Protein AF-A0AB36T7F4-F1 (afdb_monomer)

Structure (mmCIF, N/CA/C/O backbone):
data_AF-A0AB36T7F4-F1
#
_entry.id   AF-A0AB36T7F4-F1
#
loop_
_atom_site.group_PDB
_atom_site.id
_atom_site.type_symbol
_atom_site.label_atom_id
_atom_site.label_alt_id
_atom_site.label_comp_id
_atom_site.label_asym_id
_atom_site.label_entity_id
_atom_site.label_seq_id
_atom_site.pdbx_PDB_ins_code
_atom_site.Cartn_x
_atom_site.Cartn_y
_atom_site.Cartn_z
_atom_site.occupancy
_atom_site.B_iso_or_equiv
_atom_site.auth_seq_id
_atom_site.auth_comp_id
_atom_site.auth_asym_id
_atom_site.auth_atom_id
_atom_site.pdbx_PDB_model_num
ATOM 1 N N . MET A 1 1 ? 2.336 4.047 18.518 1.00 85.88 1 MET A N 1
ATOM 2 C CA . MET A 1 1 ? 1.803 2.678 18.623 1.00 85.88 1 MET A CA 1
ATOM 3 C C . MET A 1 1 ? 2.181 1.8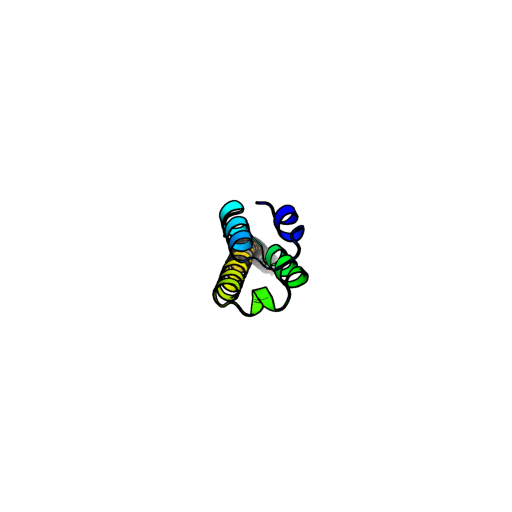87 17.382 1.00 85.88 1 MET A C 1
ATOM 5 O O . MET A 1 1 ? 2.022 2.409 16.280 1.00 85.88 1 MET A O 1
ATOM 9 N N . THR A 1 2 ? 2.713 0.680 17.551 1.00 91.31 2 THR A N 1
ATOM 10 C CA . THR A 1 2 ? 3.018 -0.256 16.455 1.00 91.31 2 THR A CA 1
ATOM 11 C C . THR A 1 2 ? 1.789 -1.096 16.086 1.00 91.31 2 THR A C 1
ATOM 13 O O . THR A 1 2 ? 0.787 -1.098 16.801 1.00 91.31 2 THR A O 1
ATOM 16 N N . LEU A 1 3 ? 1.847 -1.817 14.959 1.00 91.38 3 LEU A N 1
ATOM 17 C CA . LEU A 1 3 ? 0.769 -2.738 14.578 1.00 91.38 3 LEU A CA 1
ATOM 18 C C . LEU A 1 3 ? 0.648 -3.902 15.575 1.00 91.38 3 LEU A C 1
ATOM 20 O O . LEU A 1 3 ? -0.454 -4.307 15.912 1.00 91.38 3 LEU A O 1
ATOM 24 N N . GLU A 1 4 ? 1.770 -4.418 16.072 1.00 92.19 4 GLU A N 1
ATOM 25 C CA . GLU A 1 4 ? 1.795 -5.521 17.042 1.00 92.19 4 GLU A CA 1
ATOM 26 C C . GLU A 1 4 ? 1.168 -5.109 18.377 1.00 92.19 4 GLU A C 1
ATOM 28 O O . GLU A 1 4 ? 0.337 -5.832 18.924 1.00 92.19 4 GLU A O 1
ATOM 33 N N . GLU A 1 5 ? 1.498 -3.905 18.857 1.00 91.19 5 GLU A N 1
ATOM 34 C CA . GLU A 1 5 ? 0.871 -3.319 20.043 1.00 91.19 5 GLU A CA 1
ATOM 35 C C . GLU A 1 5 ? -0.637 -3.171 19.849 1.00 91.19 5 GLU A C 1
ATOM 37 O O . GLU A 1 5 ? -1.396 -3.523 20.747 1.00 91.19 5 GLU A O 1
ATOM 42 N N . LEU A 1 6 ? -1.080 -2.699 18.678 1.00 90.00 6 LEU A N 1
ATOM 43 C CA . LEU A 1 6 ? -2.501 -2.587 18.361 1.00 90.00 6 LEU A CA 1
ATOM 44 C C . LEU A 1 6 ? -3.181 -3.963 18.425 1.00 90.00 6 LEU A C 1
ATOM 46 O O . LEU A 1 6 ? -4.129 -4.131 19.182 1.00 90.00 6 LEU A O 1
ATOM 50 N N . LEU A 1 7 ? -2.661 -4.958 17.703 1.00 91.44 7 LEU A N 1
ATOM 51 C CA . LEU A 1 7 ? -3.271 -6.289 17.582 1.00 91.44 7 LEU A CA 1
ATOM 52 C C . LEU A 1 7 ? -3.254 -7.115 18.881 1.00 91.44 7 LEU A C 1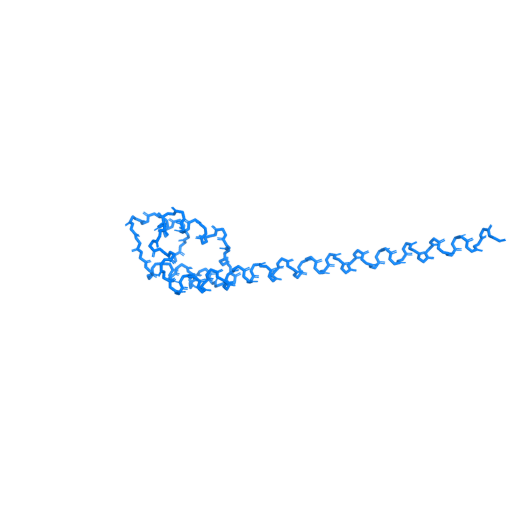
ATOM 54 O O . LEU A 1 7 ? -4.030 -8.065 19.006 1.00 91.44 7 LEU A O 1
ATOM 58 N N . SER A 1 8 ? -2.403 -6.759 19.848 1.00 90.94 8 SER A N 1
ATOM 59 C CA . SER A 1 8 ? -2.379 -7.380 21.180 1.00 90.94 8 SER A CA 1
ATOM 60 C C . SER A 1 8 ? -3.587 -7.033 22.056 1.00 90.94 8 SER A C 1
ATOM 62 O O . SER A 1 8 ? -3.830 -7.712 23.052 1.00 90.94 8 SER A O 1
ATOM 64 N N . TYR A 1 9 ? -4.358 -6.000 21.701 1.00 86.81 9 TYR A N 1
ATOM 65 C CA . TYR A 1 9 ? -5.551 -5.631 22.453 1.00 86.81 9 TYR A CA 1
ATOM 66 C C . TYR A 1 9 ? -6.741 -6.511 22.083 1.00 86.81 9 TYR A C 1
ATOM 68 O O . TYR A 1 9 ? -7.104 -6.638 20.909 1.00 86.81 9 TYR A O 1
ATOM 76 N N . ASP A 1 10 ? -7.391 -7.051 23.112 1.00 81.00 10 ASP A N 1
ATOM 77 C CA . ASP A 1 10 ? -8.670 -7.730 22.973 1.00 81.00 10 ASP A CA 1
ATOM 78 C C . ASP A 1 10 ? -9.806 -6.708 23.020 1.00 81.00 10 ASP A C 1
ATOM 80 O O . ASP A 1 10 ? -10.010 -6.007 24.013 1.00 81.00 10 ASP A O 1
ATOM 84 N N . GLY A 1 11 ? -10.530 -6.619 21.906 1.00 79.88 11 GLY A N 1
ATOM 85 C CA . GLY A 1 11 ? -11.628 -5.679 21.712 1.00 79.88 11 GLY A CA 1
ATOM 86 C C . GLY A 1 11 ? -11.284 -4.519 20.781 1.00 79.88 11 GLY A C 1
ATOM 87 O O . GLY A 1 11 ? -10.140 -4.080 20.662 1.00 79.88 11 GLY A O 1
ATOM 88 N N . TYR A 1 12 ? -12.319 -4.038 20.103 1.00 81.94 12 TYR A N 1
ATOM 89 C CA . TYR A 1 12 ? -12.240 -2.934 19.162 1.00 81.94 12 TYR A CA 1
ATOM 90 C C . TYR A 1 12 ? -12.123 -1.575 19.881 1.00 81.94 12 TYR A C 1
ATOM 92 O O . TYR A 1 12 ? -12.931 -1.258 20.753 1.00 81.94 12 TYR A O 1
ATOM 100 N N . ASP A 1 13 ? -11.148 -0.749 19.482 1.00 87.06 13 ASP A N 1
ATOM 101 C CA . ASP A 1 13 ? -11.004 0.642 19.933 1.00 87.06 13 ASP A CA 1
ATOM 102 C C . ASP A 1 13 ? -10.545 1.543 18.776 1.00 87.06 13 ASP A C 1
ATOM 104 O O . ASP A 1 13 ? -9.394 1.487 18.324 1.00 87.06 13 ASP A O 1
ATOM 108 N N . TYR A 1 14 ? -11.452 2.412 18.320 1.00 83.44 14 TYR A N 1
ATOM 109 C CA . TYR A 1 14 ? -11.196 3.356 17.233 1.00 83.44 14 TYR A CA 1
ATOM 110 C C . TYR A 1 14 ? -9.983 4.254 17.497 1.00 83.44 14 TYR A C 1
ATOM 112 O O . TYR A 1 14 ? -9.172 4.485 16.598 1.00 83.44 14 TYR A O 1
ATOM 120 N N . ASN A 1 15 ? -9.818 4.739 18.732 1.00 87.94 15 ASN A N 1
ATOM 121 C CA . ASN A 1 15 ? -8.750 5.679 19.064 1.00 87.94 15 ASN A CA 1
ATOM 122 C C . ASN A 1 15 ? -7.376 5.027 18.910 1.00 87.94 15 ASN A C 1
ATOM 124 O O . ASN A 1 15 ? -6.406 5.693 18.553 1.00 87.94 15 ASN A O 1
ATOM 128 N N . LYS A 1 16 ? -7.278 3.713 19.129 1.00 88.81 16 LYS A N 1
ATOM 129 C CA . LYS A 1 16 ? -6.026 2.977 18.937 1.00 88.81 16 LYS A CA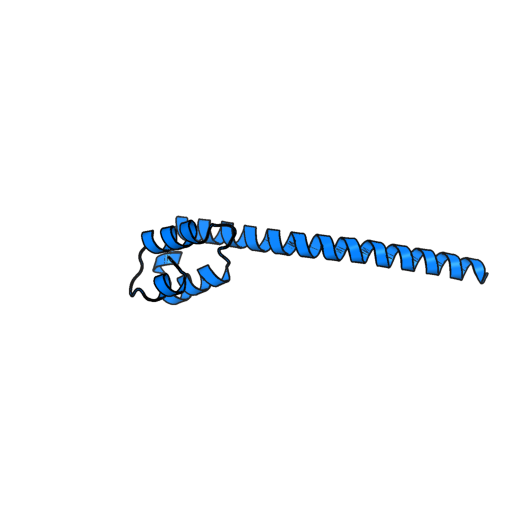 1
ATOM 130 C C . LYS A 1 16 ? -5.681 2.807 17.468 1.00 88.81 16 LYS A C 1
ATOM 132 O O . LYS A 1 16 ? -4.524 3.004 17.105 1.00 88.81 16 LYS A O 1
ATOM 137 N N . ILE A 1 17 ? -6.669 2.527 16.618 1.00 88.25 17 ILE A N 1
ATOM 138 C CA . ILE A 1 17 ? -6.468 2.476 15.163 1.00 88.25 17 ILE A CA 1
ATOM 139 C C . ILE A 1 17 ? -6.066 3.855 14.644 1.00 88.25 17 ILE A C 1
ATOM 141 O O . ILE A 1 17 ? -5.088 3.973 13.907 1.00 88.25 17 ILE A O 1
ATOM 145 N N . HIS A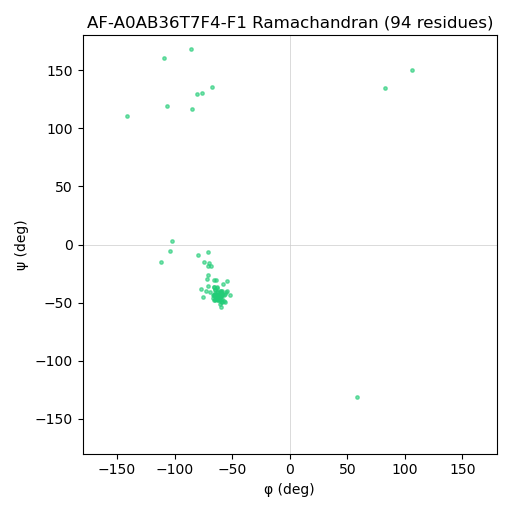 1 18 ? -6.759 4.907 15.084 1.00 88.19 18 HIS A N 1
ATOM 146 C CA . HIS A 1 18 ? -6.397 6.282 14.758 1.00 88.19 18 HIS A CA 1
ATOM 147 C C . HIS A 1 18 ? -4.950 6.589 15.174 1.00 88.19 18 HIS A C 1
ATOM 149 O O . HIS A 1 18 ? -4.148 7.036 14.356 1.00 88.19 18 HIS A O 1
ATOM 155 N N . ASN A 1 19 ? -4.571 6.259 16.412 1.00 89.31 19 ASN A N 1
ATOM 156 C CA . ASN A 1 19 ? -3.214 6.462 16.917 1.00 89.31 19 ASN A CA 1
ATOM 157 C C . ASN A 1 19 ? -2.165 5.648 16.154 1.00 89.31 19 ASN A C 1
ATOM 159 O O . ASN A 1 19 ? -1.063 6.149 15.929 1.00 89.31 19 ASN A O 1
ATOM 163 N N . PHE A 1 20 ? -2.476 4.419 15.741 1.00 91.31 20 PHE A N 1
ATOM 164 C CA . PHE A 1 20 ? -1.608 3.616 14.880 1.00 91.31 20 PHE A CA 1
ATOM 165 C C . PHE A 1 20 ? -1.364 4.317 13.538 1.00 91.31 20 PHE A C 1
ATOM 167 O O . PHE A 1 20 ? -0.210 4.524 13.160 1.00 91.31 20 PHE A O 1
ATOM 174 N N . VAL A 1 21 ? -2.430 4.753 12.860 1.00 88.31 21 VAL A N 1
ATOM 175 C CA . VAL A 1 21 ? -2.346 5.442 11.562 1.00 88.31 21 VAL A CA 1
ATOM 176 C C . VAL A 1 21 ? -1.568 6.748 11.678 1.00 88.31 21 VAL A C 1
ATOM 178 O O . VAL A 1 21 ? -0.697 7.017 10.853 1.00 88.31 21 VAL A O 1
ATOM 181 N N . VAL A 1 22 ? -1.841 7.545 12.712 1.00 88.69 22 VAL A N 1
ATOM 182 C CA . VAL A 1 22 ? -1.141 8.812 12.964 1.00 88.69 22 VAL A CA 1
ATOM 183 C C . VAL A 1 22 ? 0.332 8.570 13.290 1.00 88.69 22 VAL A C 1
ATOM 185 O O . VAL A 1 22 ? 1.189 9.253 12.737 1.00 88.69 22 VAL A O 1
ATOM 188 N N . THR A 1 23 ? 0.647 7.575 14.129 1.00 91.06 23 THR A N 1
ATOM 189 C CA . THR A 1 23 ? 2.041 7.258 14.489 1.00 91.06 23 THR A CA 1
ATOM 190 C C . THR A 1 23 ? 2.828 6.777 13.272 1.00 91.06 23 THR A C 1
ATOM 192 O O . THR A 1 23 ? 3.949 7.224 13.042 1.00 91.06 23 THR A O 1
ATOM 195 N N . LYS A 1 24 ? 2.268 5.838 12.501 1.00 89.31 24 LYS A N 1
ATOM 196 C CA . LYS A 1 24 ? 2.941 5.259 11.331 1.00 89.31 24 LYS A CA 1
ATOM 197 C C . LYS A 1 24 ? 3.012 6.264 10.176 1.00 89.31 24 LYS A C 1
ATOM 199 O O . LYS A 1 24 ? 3.962 6.245 9.390 1.00 89.31 24 LYS A O 1
ATOM 204 N N . GLY A 1 25 ? 2.038 7.168 10.107 1.00 87.38 25 GLY A N 1
ATOM 205 C CA . GLY A 1 25 ? 1.820 8.096 9.009 1.00 87.38 25 GLY A CA 1
ATOM 206 C C . GLY A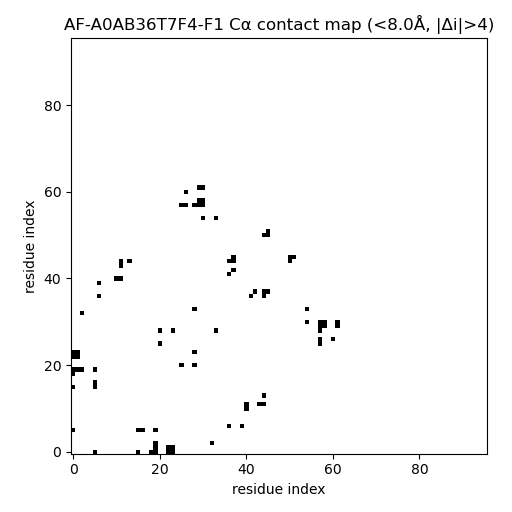 1 25 ? 1.050 7.425 7.873 1.00 87.38 25 GLY A C 1
ATOM 207 O O . GLY A 1 25 ? 1.380 6.318 7.444 1.00 87.38 25 GLY A O 1
ATOM 208 N N . LEU A 1 26 ? 0.046 8.124 7.345 1.00 86.25 26 LEU A N 1
ATOM 209 C CA . LEU A 1 26 ? -0.879 7.618 6.325 1.00 86.25 26 LEU A CA 1
ATOM 210 C C . LEU A 1 26 ? -0.179 7.074 5.065 1.00 86.25 26 LEU A C 1
ATOM 212 O O . LEU A 1 26 ? -0.657 6.137 4.438 1.00 86.25 26 LEU A O 1
ATOM 216 N N . GLN A 1 27 ? 0.970 7.643 4.702 1.00 83.75 27 GLN A N 1
ATOM 217 C CA . GLN A 1 27 ? 1.786 7.243 3.553 1.00 83.75 27 GLN A CA 1
ATOM 218 C C . GLN A 1 27 ? 2.573 5.935 3.753 1.00 83.75 27 GLN A C 1
ATOM 220 O O . GLN A 1 27 ? 3.104 5.385 2.785 1.00 83.75 27 GLN A O 1
ATOM 225 N N . ASN A 1 28 ? 2.692 5.474 4.999 1.00 88.31 28 ASN A N 1
ATOM 226 C CA . ASN A 1 28 ? 3.459 4.287 5.375 1.00 88.31 28 ASN A CA 1
ATOM 227 C C . ASN A 1 28 ? 2.570 3.134 5.850 1.00 88.31 28 ASN A C 1
ATOM 229 O O . ASN A 1 28 ? 3.059 2.009 5.948 1.00 88.31 28 ASN A O 1
ATOM 233 N N . VAL A 1 29 ? 1.300 3.402 6.160 1.00 91.62 29 VAL A N 1
ATOM 234 C CA . VAL A 1 29 ? 0.293 2.356 6.363 1.00 91.62 29 VAL A CA 1
ATOM 235 C C . VAL A 1 29 ? 0.031 1.674 5.020 1.00 91.62 29 VAL A C 1
ATOM 237 O O . VAL A 1 29 ? -0.087 2.343 3.992 1.00 91.62 29 VAL A O 1
ATOM 240 N N . THR A 1 30 ? -0.029 0.347 5.019 1.00 93.50 30 THR A N 1
ATOM 241 C CA . THR A 1 30 ? -0.320 -0.468 3.835 1.00 93.50 30 THR A CA 1
ATOM 242 C C . THR A 1 30 ? -1.706 -1.106 3.929 1.00 93.50 30 THR A C 1
ATOM 244 O O . THR A 1 30 ? -2.242 -1.235 5.031 1.00 93.50 30 THR A O 1
ATOM 247 N N . PRO A 1 31 ? -2.288 -1.542 2.795 1.00 92.62 31 PRO A N 1
ATOM 248 C CA . PRO A 1 31 ? -3.496 -2.366 2.807 1.00 92.62 31 PRO A CA 1
ATOM 249 C C . PRO A 1 31 ? -3.348 -3.591 3.718 1.00 92.62 31 PRO A C 1
ATOM 251 O O . PRO A 1 31 ? -4.198 -3.797 4.571 1.00 92.62 31 PRO A O 1
ATOM 254 N N . ASP A 1 32 ? -2.205 -4.285 3.667 1.00 94.62 32 ASP A N 1
ATOM 255 C CA . ASP A 1 32 ? -1.919 -5.439 4.532 1.00 94.62 32 ASP A CA 1
ATOM 256 C C . ASP A 1 32 ? -1.993 -5.126 6.039 1.00 94.62 32 ASP A C 1
ATOM 258 O O . ASP A 1 32 ? -2.370 -5.985 6.837 1.00 94.62 32 ASP A O 1
ATOM 262 N N . ASP A 1 33 ? -1.613 -3.913 6.464 1.00 93.19 33 ASP A N 1
ATOM 263 C CA . ASP A 1 33 ? -1.767 -3.515 7.868 1.00 93.19 33 ASP A CA 1
ATOM 264 C C . ASP A 1 33 ? -3.249 -3.435 8.244 1.00 93.19 33 ASP A C 1
ATOM 266 O O . ASP A 1 33 ? -3.646 -3.875 9.322 1.00 93.19 33 ASP A O 1
ATOM 270 N N . LEU A 1 34 ? -4.061 -2.856 7.356 1.00 91.94 34 LEU A N 1
ATOM 271 C CA . LEU A 1 34 ? -5.496 -2.702 7.564 1.00 91.94 34 LEU A CA 1
ATOM 272 C C . LEU A 1 34 ? -6.224 -4.042 7.470 1.00 91.94 34 LEU A C 1
ATOM 274 O O . LEU A 1 34 ? -7.143 -4.272 8.248 1.00 91.94 34 LEU A O 1
ATOM 278 N N . ASP A 1 35 ? -5.782 -4.941 6.594 1.00 93.25 35 ASP A N 1
ATOM 279 C CA . ASP A 1 35 ? -6.322 -6.295 6.480 1.00 93.25 35 ASP A CA 1
ATOM 280 C C . ASP A 1 35 ? -6.134 -7.072 7.782 1.00 93.25 35 ASP A C 1
ATOM 282 O O . ASP A 1 35 ? -7.081 -7.681 8.269 1.00 93.25 35 ASP A O 1
ATOM 286 N N . LYS A 1 36 ? -4.964 -6.961 8.424 1.00 93.75 36 LYS A N 1
ATOM 287 C CA . LYS A 1 36 ? -4.724 -7.559 9.750 1.00 93.75 36 LYS A CA 1
ATOM 288 C C . LYS A 1 36 ? -5.626 -6.970 10.836 1.00 93.75 36 LYS A C 1
ATOM 290 O O . LYS A 1 36 ? -6.061 -7.682 11.739 1.00 93.75 36 LYS A O 1
ATOM 295 N N . ILE A 1 37 ? -5.913 -5.670 10.761 1.00 91.38 37 ILE A N 1
ATOM 296 C CA . ILE A 1 37 ? -6.847 -5.004 11.679 1.00 91.38 37 ILE A CA 1
ATOM 297 C C . ILE A 1 37 ? -8.272 -5.534 11.454 1.00 91.38 37 ILE A C 1
ATOM 299 O O . ILE A 1 37 ? -8.966 -5.844 12.422 1.00 91.38 37 ILE A O 1
ATOM 303 N N . VAL A 1 38 ? -8.701 -5.697 10.200 1.00 91.44 38 VAL A N 1
ATOM 304 C CA . VAL A 1 38 ? -10.000 -6.300 9.857 1.00 91.44 38 VAL A CA 1
ATOM 305 C C . VAL A 1 38 ? -10.065 -7.765 10.277 1.00 91.44 38 VAL A C 1
ATOM 307 O O . VAL A 1 38 ? -11.088 -8.199 10.791 1.00 91.44 38 VAL A O 1
ATOM 310 N N . GLU A 1 39 ? -8.987 -8.527 10.123 1.00 92.44 39 GLU A N 1
ATOM 311 C CA . GLU A 1 39 ? -8.929 -9.929 10.539 1.00 92.44 39 GLU A CA 1
ATOM 312 C C . GLU A 1 39 ? -9.102 -10.080 12.058 1.00 92.44 39 GLU A C 1
ATOM 314 O O . GLU A 1 39 ? -9.844 -10.949 12.514 1.00 92.44 39 GLU A O 1
ATOM 319 N N . LYS A 1 40 ? -8.480 -9.196 12.851 1.00 91.06 40 LYS A N 1
ATOM 320 C CA . LYS A 1 40 ? -8.575 -9.220 14.320 1.00 91.06 40 LYS A CA 1
ATOM 321 C C . LYS A 1 40 ? -9.917 -8.702 14.845 1.00 91.06 40 LYS A C 1
ATOM 323 O O . LYS A 1 40 ? -10.469 -9.304 15.763 1.00 91.06 40 LYS A O 1
ATOM 328 N N . TYR A 1 41 ? -10.420 -7.583 14.317 1.00 89.69 41 TYR A N 1
ATOM 329 C CA . TYR A 1 41 ? -11.600 -6.887 14.866 1.00 89.69 41 TYR A CA 1
ATOM 330 C C . TYR A 1 41 ? -12.886 -7.093 14.051 1.00 89.69 41 TYR A C 1
ATOM 332 O O . TYR A 1 41 ? -13.966 -6.672 14.458 1.00 89.69 41 TYR A O 1
ATOM 340 N N . GLY A 1 42 ? -12.802 -7.763 12.905 1.00 86.06 42 GLY A N 1
ATOM 341 C CA . GLY A 1 42 ? -13.944 -8.210 12.119 1.00 86.06 42 GLY A CA 1
ATOM 342 C C . GLY A 1 42 ? -14.876 -7.084 11.672 1.00 86.06 42 GLY A C 1
ATOM 343 O O . GLY A 1 42 ? -14.469 -6.074 11.100 1.00 86.06 42 GLY A O 1
ATOM 344 N N . LYS A 1 43 ? -16.178 -7.283 11.895 1.00 79.38 43 LYS A N 1
ATOM 345 C CA . LYS A 1 43 ? -17.225 -6.357 11.436 1.00 79.38 43 LYS A CA 1
ATOM 346 C C . LYS A 1 43 ? -17.246 -5.032 12.202 1.00 79.38 43 LYS A C 1
ATOM 348 O O . LYS A 1 43 ? -17.789 -4.066 11.670 1.00 79.38 43 LYS A O 1
ATOM 353 N N . ASP A 1 44 ? -16.636 -4.972 13.384 1.00 82.44 44 ASP A N 1
ATOM 354 C CA . ASP A 1 44 ? -16.660 -3.780 14.238 1.00 82.44 44 ASP A CA 1
ATOM 355 C C . ASP A 1 44 ? -15.906 -2.611 13.590 1.00 82.44 44 ASP A C 1
ATOM 357 O O . ASP A 1 44 ? -16.358 -1.470 13.645 1.00 82.44 44 ASP A O 1
ATOM 361 N N . VAL A 1 45 ? -14.806 -2.902 12.884 1.00 83.44 45 VAL A N 1
ATOM 362 C CA . VAL A 1 45 ? -14.065 -1.910 12.085 1.00 83.44 45 VAL A CA 1
ATOM 363 C C . VAL A 1 45 ? -14.743 -1.591 10.757 1.00 83.44 45 VAL A C 1
ATOM 365 O O . VAL A 1 45 ? -14.757 -0.437 10.338 1.00 83.44 45 VAL A O 1
ATOM 368 N N . LEU A 1 46 ? -15.334 -2.586 10.089 1.00 76.75 46 LEU A N 1
ATOM 369 C CA . LEU A 1 46 ? -15.948 -2.400 8.767 1.00 76.75 46 LEU A CA 1
ATOM 370 C C . LEU A 1 46 ? -17.248 -1.589 8.807 1.00 76.75 46 LEU A C 1
ATOM 372 O O . LEU A 1 46 ? -17.602 -0.956 7.815 1.00 76.75 46 LEU A O 1
ATOM 376 N N . GLY A 1 47 ? -17.959 -1.592 9.937 1.00 74.38 47 GLY A N 1
ATOM 377 C CA . GLY A 1 47 ? -19.186 -0.811 10.118 1.00 74.38 47 GLY A CA 1
ATOM 378 C C . GLY A 1 47 ? -18.964 0.701 10.229 1.00 74.38 47 GLY A C 1
ATOM 379 O O . GLY A 1 47 ? -19.935 1.455 10.280 1.00 74.38 47 GLY A O 1
ATOM 380 N N . ILE A 1 48 ? -17.709 1.159 10.279 1.00 79.94 48 ILE A N 1
ATOM 381 C CA . ILE A 1 48 ? -17.367 2.550 10.571 1.00 79.94 48 ILE A CA 1
ATOM 382 C C . ILE A 1 48 ? -16.902 3.247 9.299 1.00 79.94 48 ILE A C 1
ATOM 384 O O . ILE A 1 48 ? -15.893 2.890 8.690 1.00 79.94 48 ILE A O 1
ATOM 388 N N . VAL A 1 49 ? -17.641 4.293 8.927 1.00 77.19 49 VAL A N 1
ATOM 389 C CA . VAL A 1 49 ? -17.412 5.089 7.712 1.00 77.19 49 VAL A CA 1
ATOM 390 C C . VAL A 1 49 ? -15.976 5.620 7.644 1.00 77.19 49 VAL A C 1
ATOM 392 O O . VAL A 1 49 ? -15.347 5.562 6.589 1.00 77.19 49 VAL A O 1
ATOM 395 N N . ASP A 1 50 ? -15.422 6.064 8.772 1.00 82.44 50 ASP A N 1
ATOM 396 C CA . ASP A 1 50 ? -14.054 6.586 8.833 1.00 82.44 50 ASP A CA 1
ATOM 397 C C . ASP A 1 50 ? -12.997 5.519 8.533 1.00 82.44 50 ASP A C 1
ATOM 399 O O . ASP A 1 50 ? -12.008 5.806 7.856 1.00 82.44 50 ASP A O 1
ATOM 403 N N . PHE A 1 51 ? -13.214 4.275 8.972 1.00 87.56 51 PHE A N 1
ATOM 404 C CA . PHE A 1 51 ? -12.302 3.174 8.670 1.00 87.56 51 PHE A CA 1
ATOM 405 C C . PHE A 1 51 ? -12.362 2.795 7.188 1.00 87.56 51 PHE A C 1
ATOM 407 O O . PHE A 1 51 ? -11.325 2.586 6.563 1.00 87.56 51 PHE A O 1
ATOM 414 N N . PHE A 1 52 ? -13.557 2.776 6.591 1.00 87.75 52 PHE A N 1
ATOM 415 C CA . PHE A 1 52 ? -13.706 2.549 5.152 1.00 87.75 52 PHE A CA 1
ATOM 416 C C . PHE A 1 52 ? -13.002 3.636 4.323 1.00 87.75 52 PHE A C 1
ATOM 418 O O . PHE A 1 52 ? -12.265 3.332 3.382 1.00 87.75 52 PHE A O 1
ATOM 425 N N . ASN A 1 53 ? -13.169 4.905 4.704 1.00 89.44 53 ASN A N 1
ATOM 426 C CA . ASN A 1 53 ? -12.488 6.029 4.060 1.00 89.44 53 ASN A CA 1
ATOM 427 C C . ASN A 1 53 ? -10.965 5.918 4.196 1.00 89.44 53 ASN A C 1
ATOM 429 O O . ASN A 1 53 ? -10.242 6.085 3.213 1.00 89.44 53 ASN A O 1
ATOM 433 N N . LEU A 1 54 ? -10.479 5.581 5.392 1.00 89.50 54 LEU A N 1
ATOM 434 C CA . LEU A 1 54 ? -9.066 5.312 5.636 1.00 89.50 54 LEU A CA 1
ATOM 435 C C . LEU A 1 54 ? -8.550 4.195 4.721 1.00 89.50 54 LEU A C 1
ATOM 437 O O . LEU A 1 54 ? -7.521 4.370 4.068 1.00 89.50 54 LEU A O 1
ATOM 441 N N . TYR A 1 55 ? -9.276 3.080 4.641 1.00 90.44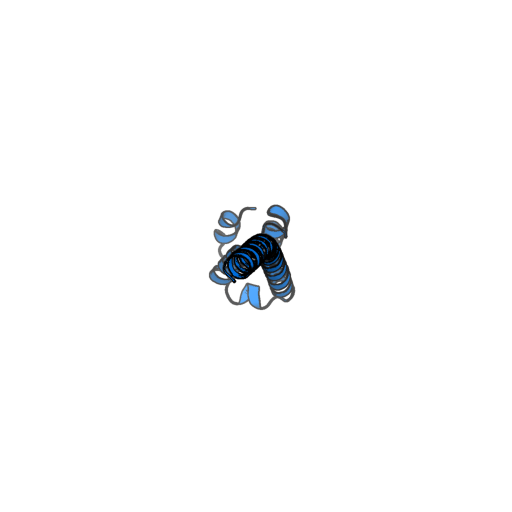 55 TYR A N 1
ATOM 442 C CA . TYR A 1 55 ? -8.916 1.940 3.805 1.00 90.44 55 TYR A CA 1
ATOM 443 C C . TYR A 1 55 ? -8.826 2.328 2.329 1.00 90.44 55 TYR A C 1
ATOM 445 O O . TYR A 1 55 ? -7.850 1.993 1.652 1.00 90.44 55 TYR A O 1
ATOM 453 N N . SER A 1 56 ? -9.796 3.102 1.839 1.00 91.50 56 SER A N 1
ATOM 454 C CA . SER A 1 56 ? -9.808 3.627 0.472 1.00 91.50 56 SER A CA 1
ATOM 455 C C . SER A 1 56 ? -8.595 4.520 0.183 1.00 91.50 56 SER A C 1
ATOM 457 O O . SER A 1 56 ? -7.911 4.343 -0.833 1.00 91.50 56 SER A O 1
ATOM 459 N N . ILE A 1 57 ? -8.258 5.435 1.098 1.00 91.69 57 ILE A N 1
ATOM 460 C CA . ILE A 1 57 ? -7.115 6.344 0.939 1.00 91.69 57 ILE A CA 1
ATOM 461 C C . ILE A 1 57 ? -5.790 5.573 0.962 1.00 91.69 57 ILE A C 1
ATOM 463 O O . ILE A 1 57 ? -4.937 5.792 0.099 1.00 91.69 57 ILE A O 1
ATOM 467 N N . VAL A 1 58 ? -5.613 4.651 1.911 1.00 92.56 58 VAL A N 1
ATOM 468 C CA . VAL A 1 58 ? -4.407 3.814 2.019 1.00 92.56 58 VAL A CA 1
ATOM 469 C C . VAL A 1 58 ? -4.231 2.949 0.771 1.00 92.56 58 VAL A C 1
ATOM 471 O O . VAL A 1 58 ? -3.146 2.928 0.186 1.00 92.56 58 VAL A O 1
ATOM 474 N N . SER A 1 59 ? -5.305 2.309 0.306 1.00 92.81 59 SER A N 1
ATOM 475 C CA . SER A 1 59 ? -5.297 1.498 -0.916 1.00 92.81 59 SER A CA 1
ATOM 476 C C . SER A 1 59 ? -4.937 2.327 -2.146 1.00 92.81 59 SER A C 1
ATOM 478 O O . SER A 1 59 ? -4.080 1.930 -2.935 1.00 92.81 59 SER A O 1
ATOM 480 N N . THR A 1 60 ? -5.511 3.524 -2.273 1.00 93.50 60 THR A N 1
ATOM 481 C CA . THR A 1 60 ? -5.211 4.451 -3.373 1.00 93.50 60 THR A CA 1
ATOM 482 C C . THR A 1 60 ? -3.757 4.919 -3.335 1.00 93.50 60 THR A C 1
ATOM 484 O O . THR A 1 60 ? -3.080 4.940 -4.363 1.00 93.50 60 THR A O 1
ATOM 487 N N . ASN A 1 61 ? -3.229 5.253 -2.157 1.00 91.50 61 ASN A N 1
ATOM 488 C CA . ASN A 1 61 ? -1.832 5.654 -1.996 1.00 91.50 61 ASN A CA 1
ATOM 489 C C . ASN A 1 61 ? -0.867 4.519 -2.356 1.00 91.50 61 ASN A C 1
ATOM 491 O O . ASN A 1 61 ? 0.123 4.745 -3.061 1.00 91.50 61 ASN A O 1
ATOM 495 N N . TYR A 1 62 ? -1.168 3.297 -1.911 1.00 92.25 62 TYR A N 1
ATOM 496 C CA . TYR A 1 62 ? -0.385 2.111 -2.241 1.00 92.25 62 TYR A CA 1
ATOM 497 C C . TYR A 1 62 ? -0.407 1.824 -3.748 1.00 92.25 62 TYR A C 1
ATOM 499 O O . TYR A 1 62 ? 0.651 1.638 -4.360 1.00 92.25 62 TYR A O 1
ATOM 507 N N . ALA A 1 63 ? -1.590 1.871 -4.368 1.00 92.06 63 ALA A N 1
ATOM 508 C CA . ALA A 1 63 ? -1.756 1.719 -5.809 1.00 92.06 63 ALA A CA 1
ATOM 509 C C . ALA A 1 63 ? -0.974 2.795 -6.573 1.00 92.06 63 ALA A C 1
ATOM 511 O O . ALA A 1 63 ? -0.181 2.461 -7.447 1.00 92.06 63 ALA A O 1
ATOM 512 N N . ASN A 1 64 ? -1.078 4.067 -6.181 1.00 93.00 64 ASN A N 1
ATOM 513 C CA . ASN A 1 64 ? -0.342 5.172 -6.800 1.00 93.00 64 ASN A CA 1
ATOM 514 C C . ASN A 1 64 ? 1.179 4.996 -6.707 1.00 93.00 64 ASN A C 1
ATOM 516 O O . ASN A 1 64 ? 1.904 5.258 -7.670 1.00 93.00 64 ASN A O 1
ATOM 520 N N . LYS A 1 65 ? 1.692 4.541 -5.559 1.00 90.56 65 LYS A N 1
ATOM 521 C CA . LYS A 1 65 ? 3.126 4.266 -5.379 1.00 90.56 65 LYS A CA 1
ATOM 522 C C . LYS A 1 65 ? 3.587 3.123 -6.279 1.00 90.56 65 LYS A C 1
ATOM 524 O O . LYS A 1 65 ? 4.657 3.213 -6.884 1.00 90.56 65 LYS A O 1
ATOM 529 N N . THR A 1 66 ? 2.776 2.076 -6.389 1.00 92.31 66 THR A N 1
ATOM 530 C CA . THR A 1 66 ? 3.037 0.934 -7.269 1.00 92.31 66 THR A CA 1
ATOM 531 C C . THR A 1 66 ? 2.992 1.358 -8.734 1.00 92.31 66 THR A C 1
ATOM 533 O O . THR A 1 66 ? 3.954 1.119 -9.460 1.00 92.31 66 THR A O 1
ATOM 536 N N . MET A 1 67 ? 1.962 2.097 -9.149 1.00 94.81 67 MET A N 1
ATOM 537 C CA . MET A 1 67 ? 1.829 2.635 -10.502 1.00 94.81 67 MET A CA 1
ATOM 538 C C . MET A 1 67 ? 3.018 3.512 -10.887 1.00 94.81 67 MET A C 1
ATOM 540 O O . MET A 1 67 ? 3.559 3.331 -11.967 1.00 94.81 67 MET A O 1
ATOM 544 N N . LYS A 1 68 ? 3.504 4.397 -10.005 1.00 95.00 68 LYS A N 1
ATOM 545 C CA . LYS A 1 68 ? 4.706 5.206 -10.287 1.00 95.00 68 LYS A CA 1
ATOM 546 C C . LYS A 1 68 ? 5.928 4.347 -10.623 1.00 95.00 68 LYS A C 1
ATOM 548 O O . LYS A 1 68 ? 6.651 4.671 -11.562 1.00 95.00 68 LYS A O 1
ATOM 553 N N . LYS A 1 69 ? 6.153 3.252 -9.888 1.00 94.56 69 LYS A N 1
ATOM 554 C CA . LYS A 1 69 ? 7.252 2.315 -10.183 1.00 94.56 69 LYS A CA 1
ATOM 555 C C . LYS A 1 69 ? 7.054 1.642 -11.538 1.00 94.56 69 LYS A C 1
ATOM 557 O O . LYS A 1 69 ? 7.976 1.630 -12.347 1.00 94.56 69 LYS A O 1
ATOM 562 N N . TRP A 1 70 ? 5.845 1.144 -11.793 1.00 95.62 70 TRP A N 1
ATOM 563 C CA . TRP A 1 70 ? 5.489 0.525 -13.069 1.00 95.62 70 TRP A CA 1
ATOM 564 C C . TRP A 1 70 ? 5.674 1.491 -14.242 1.00 95.62 70 TRP A C 1
ATOM 566 O O . TRP A 1 70 ? 6.284 1.117 -15.234 1.00 95.62 70 TRP A O 1
ATOM 576 N N . THR A 1 71 ? 5.252 2.750 -14.112 1.00 95.75 71 THR A N 1
ATOM 577 C CA . THR A 1 71 ? 5.433 3.783 -15.142 1.00 95.75 71 THR A CA 1
ATOM 578 C C . THR A 1 71 ? 6.905 4.008 -15.476 1.00 95.75 71 THR A C 1
ATOM 580 O O . THR A 1 71 ? 7.249 4.105 -16.652 1.00 95.75 71 THR A O 1
ATOM 583 N N . ILE A 1 72 ? 7.791 4.048 -14.475 1.00 95.38 72 ILE A N 1
ATOM 584 C CA . ILE A 1 72 ? 9.237 4.190 -14.708 1.00 95.38 72 ILE A CA 1
ATOM 585 C C . ILE A 1 72 ? 9.784 2.966 -15.455 1.00 95.38 72 ILE A C 1
ATOM 587 O O . ILE A 1 72 ? 10.495 3.125 -16.448 1.00 95.38 72 ILE A O 1
ATOM 591 N N . CYS A 1 73 ? 9.423 1.752 -15.026 1.00 94.81 73 CYS A N 1
ATOM 592 C CA . CYS A 1 73 ? 9.835 0.517 -15.697 1.00 94.81 73 CYS A CA 1
ATOM 593 C C . CYS A 1 73 ? 9.359 0.472 -17.156 1.00 94.81 73 CYS A C 1
ATOM 595 O O . CYS A 1 73 ? 10.159 0.215 -18.055 1.00 94.81 73 CYS A O 1
ATOM 597 N N . THR A 1 74 ? 8.086 0.785 -17.405 1.00 95.19 74 THR A N 1
ATOM 598 C CA . THR A 1 74 ? 7.511 0.855 -18.754 1.00 95.19 74 THR A CA 1
ATOM 599 C C . THR A 1 74 ? 8.212 1.910 -19.607 1.00 95.19 74 THR A C 1
ATOM 601 O O . THR A 1 74 ? 8.493 1.659 -20.779 1.00 95.19 74 TH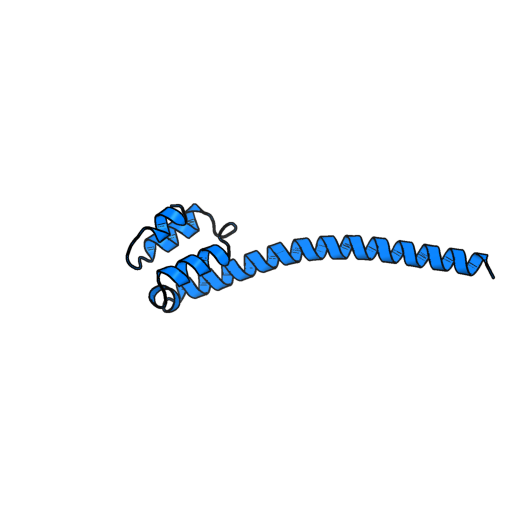R A O 1
ATOM 604 N N . GLY A 1 75 ? 8.555 3.067 -19.031 1.00 95.88 75 GLY A N 1
ATOM 605 C CA . GLY A 1 75 ? 9.304 4.120 -19.718 1.00 95.88 75 GLY A CA 1
ATOM 606 C C . GLY A 1 75 ? 10.672 3.643 -20.212 1.00 95.88 75 GLY A C 1
ATOM 607 O O . GLY A 1 75 ? 10.990 3.795 -21.391 1.00 95.88 75 GLY A O 1
ATOM 608 N N . ILE A 1 76 ? 11.451 2.990 -19.343 1.00 95.94 76 ILE A N 1
ATOM 609 C CA . ILE A 1 76 ? 12.759 2.419 -19.706 1.00 95.94 76 ILE A CA 1
ATOM 610 C C . ILE A 1 76 ? 12.600 1.338 -20.783 1.00 95.94 76 ILE A C 1
ATOM 612 O O . ILE A 1 76 ? 13.310 1.357 -21.789 1.00 95.94 76 ILE A O 1
ATOM 616 N N . MET A 1 77 ? 11.641 0.423 -20.609 1.00 95.81 77 MET A N 1
ATOM 617 C CA . MET A 1 77 ? 11.382 -0.656 -21.566 1.00 95.81 77 MET A CA 1
ATOM 618 C C . MET A 1 77 ? 11.023 -0.107 -22.954 1.00 95.81 77 MET A C 1
ATOM 620 O O . MET A 1 77 ? 11.519 -0.602 -23.963 1.00 95.81 77 MET A O 1
ATOM 624 N N . THR A 1 78 ? 10.216 0.956 -23.005 1.00 97.31 78 THR A N 1
ATOM 625 C CA . THR A 1 78 ? 9.804 1.613 -24.255 1.00 97.31 78 THR A CA 1
ATOM 626 C C . THR A 1 78 ? 11.005 2.165 -25.019 1.00 97.31 78 THR A C 1
ATOM 628 O O . THR A 1 78 ? 11.105 1.969 -26.232 1.00 97.31 78 THR A O 1
ATOM 631 N N . ILE A 1 79 ? 11.953 2.802 -24.323 1.00 96.44 79 ILE A N 1
ATOM 632 C CA . ILE A 1 79 ? 13.184 3.322 -24.937 1.00 96.44 79 ILE A CA 1
ATOM 633 C C . ILE A 1 79 ? 14.006 2.175 -25.535 1.00 96.44 79 ILE A C 1
ATOM 635 O O . ILE A 1 79 ? 14.414 2.252 -26.693 1.00 96.44 79 ILE A O 1
ATOM 639 N N . ILE A 1 80 ? 14.202 1.093 -24.776 1.00 96.06 80 ILE A N 1
ATOM 640 C CA . ILE A 1 80 ? 14.969 -0.081 -25.222 1.00 96.06 80 ILE A CA 1
ATOM 641 C C . ILE A 1 80 ? 14.350 -0.685 -26.489 1.00 96.06 80 ILE A C 1
ATOM 643 O O . ILE A 1 80 ? 15.051 -0.903 -27.477 1.00 96.06 80 ILE A O 1
ATOM 647 N N . VAL A 1 81 ? 13.034 -0.917 -26.482 1.00 96.50 81 VAL A N 1
ATOM 648 C CA . VAL A 1 81 ? 12.308 -1.487 -27.629 1.00 96.50 81 VAL A CA 1
ATOM 649 C C . VAL A 1 81 ? 12.399 -0.572 -28.850 1.00 96.50 81 VAL A C 1
ATOM 651 O O . VAL A 1 81 ? 12.615 -1.049 -29.965 1.00 96.50 81 VAL A O 1
ATOM 654 N N . THR A 1 82 ? 12.293 0.743 -28.650 1.00 97.06 82 THR A N 1
ATOM 655 C CA . THR A 1 82 ? 12.404 1.726 -29.736 1.00 97.06 82 THR A CA 1
ATOM 656 C C . THR A 1 82 ? 13.786 1.671 -30.388 1.00 97.06 82 THR A C 1
ATOM 658 O O . THR A 1 82 ? 13.879 1.561 -31.609 1.00 97.06 82 THR A O 1
ATOM 661 N N . ILE A 1 83 ? 14.862 1.666 -29.593 1.00 96.25 83 ILE A N 1
ATOM 662 C CA . ILE A 1 83 ? 16.239 1.581 -30.107 1.00 96.25 83 ILE A CA 1
ATOM 663 C C . ILE A 1 83 ? 16.456 0.270 -30.873 1.00 96.25 83 ILE A C 1
ATOM 665 O O . ILE A 1 83 ? 16.967 0.295 -31.993 1.00 96.25 83 ILE A O 1
ATOM 669 N N . ALA A 1 84 ? 16.033 -0.867 -30.313 1.00 95.38 84 ALA A N 1
ATOM 670 C CA . ALA A 1 84 ? 16.160 -2.167 -30.973 1.00 95.38 84 ALA A CA 1
ATOM 671 C C . ALA A 1 84 ? 15.424 -2.204 -32.324 1.00 95.38 84 ALA A C 1
ATOM 673 O O . ALA A 1 84 ? 15.945 -2.725 -33.310 1.00 95.38 84 ALA A O 1
ATOM 674 N N . THR A 1 85 ? 14.236 -1.598 -32.385 1.00 96.62 85 THR A N 1
ATOM 675 C CA . THR A 1 85 ? 13.446 -1.494 -33.619 1.00 96.62 85 THR A CA 1
ATOM 676 C C . THR A 1 85 ? 14.172 -0.662 -34.679 1.00 96.62 85 THR A C 1
ATOM 678 O O . THR A 1 85 ? 14.255 -1.081 -35.832 1.00 96.62 85 THR A O 1
ATOM 681 N N . VAL A 1 86 ? 14.754 0.480 -34.296 1.00 96.00 86 VAL A N 1
ATOM 682 C CA . VAL A 1 86 ? 15.527 1.338 -35.212 1.00 96.00 86 VAL A CA 1
ATOM 683 C C . VAL A 1 86 ? 16.769 0.619 -35.744 1.00 96.00 86 VAL A C 1
ATOM 685 O O . VAL A 1 86 ? 17.022 0.658 -36.945 1.00 96.00 86 VAL A O 1
ATOM 688 N N . ILE A 1 87 ? 17.522 -0.078 -34.886 1.00 95.38 87 ILE A N 1
ATOM 689 C CA . ILE A 1 87 ? 18.706 -0.845 -35.309 1.00 95.38 87 ILE A CA 1
ATOM 690 C C . ILE 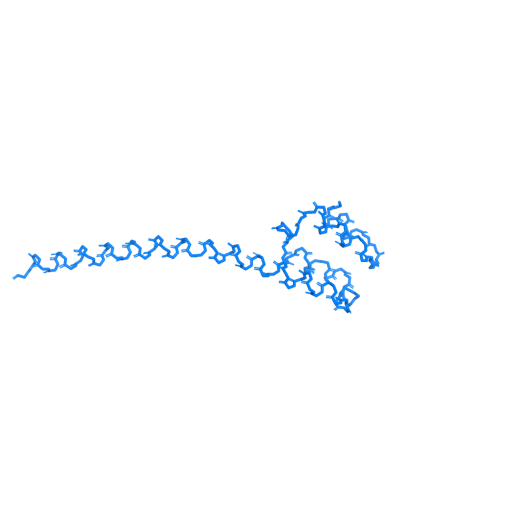A 1 87 ? 18.315 -1.926 -36.321 1.00 95.38 87 ILE A C 1
ATOM 692 O O . ILE A 1 87 ? 18.956 -2.044 -37.364 1.00 95.38 87 ILE A O 1
ATOM 696 N N . ASN A 1 88 ? 17.243 -2.677 -36.051 1.00 94.44 88 ASN A N 1
ATOM 697 C CA . ASN A 1 88 ? 16.754 -3.703 -36.973 1.00 94.44 88 ASN A CA 1
ATOM 698 C C . ASN A 1 88 ? 16.362 -3.121 -38.336 1.00 94.44 88 ASN A C 1
ATOM 700 O O . ASN A 1 88 ? 16.682 -3.716 -39.362 1.00 94.44 88 ASN A O 1
ATOM 704 N N . LEU A 1 89 ? 15.722 -1.948 -38.362 1.00 94.38 89 LEU A N 1
ATOM 705 C CA . LEU A 1 89 ? 15.386 -1.256 -39.609 1.00 94.38 89 LEU A CA 1
ATOM 706 C C . LEU A 1 89 ? 16.636 -0.846 -40.401 1.00 94.38 89 LEU A C 1
ATOM 708 O O . LEU A 1 89 ? 16.672 -1.046 -41.612 1.00 94.38 89 LEU A O 1
ATOM 712 N N . ILE A 1 90 ? 17.666 -0.315 -39.733 1.00 92.75 90 ILE A N 1
ATOM 713 C CA . ILE A 1 90 ? 18.933 0.064 -40.382 1.00 92.75 90 ILE A CA 1
ATOM 714 C C . ILE A 1 90 ? 19.639 -1.171 -40.956 1.00 92.75 90 ILE A C 1
ATOM 716 O O . ILE A 1 90 ? 20.064 -1.151 -42.109 1.00 92.75 90 ILE A O 1
ATOM 720 N N . LEU A 1 91 ? 19.732 -2.257 -40.181 1.00 89.19 91 LEU A N 1
ATOM 721 C CA . LEU A 1 91 ? 20.353 -3.507 -40.632 1.00 89.19 91 LEU A CA 1
ATOM 722 C C . LEU A 1 91 ? 19.611 -4.102 -41.836 1.00 89.19 91 LEU A C 1
ATOM 724 O O . LEU A 1 91 ? 20.242 -4.481 -42.824 1.00 89.19 91 LEU A O 1
ATOM 728 N N . PHE A 1 92 ? 18.277 -4.122 -41.795 1.00 87.25 92 PHE A N 1
ATOM 729 C CA . PHE A 1 92 ? 17.457 -4.578 -42.915 1.00 87.25 92 PHE A CA 1
ATOM 730 C C . PHE A 1 92 ? 17.675 -3.720 -44.169 1.00 87.25 92 PHE A C 1
ATOM 732 O O . PHE A 1 92 ? 17.899 -4.258 -45.247 1.00 87.25 92 PHE A O 1
ATOM 739 N N . ALA A 1 93 ? 17.709 -2.392 -44.033 1.00 82.44 93 ALA A N 1
ATOM 740 C CA . ALA A 1 93 ? 17.983 -1.497 -45.157 1.00 82.44 93 ALA A CA 1
ATOM 741 C C . ALA A 1 93 ? 19.398 -1.673 -45.742 1.00 82.44 93 ALA A C 1
ATOM 743 O O . ALA A 1 93 ? 19.584 -1.475 -46.934 1.00 82.44 93 ALA A O 1
ATOM 744 N N . SER A 1 94 ? 20.389 -2.055 -44.930 1.00 78.38 94 SER A N 1
ATOM 745 C CA . SER A 1 94 ? 21.769 -2.292 -45.389 1.00 78.38 94 SER A CA 1
ATOM 746 C C . SER A 1 94 ? 22.004 -3.648 -46.068 1.00 78.38 94 SER A C 1
ATOM 748 O O . SER A 1 94 ? 23.084 -3.880 -46.604 1.00 78.38 94 SER A O 1
ATOM 750 N N . THR A 1 95 ? 21.023 -4.553 -46.014 1.00 77.00 95 THR A N 1
ATOM 751 C CA . THR A 1 95 ? 21.090 -5.894 -46.628 1.00 77.00 95 THR A CA 1
ATOM 752 C C . THR A 1 95 ? 20.300 -5.995 -47.938 1.00 77.00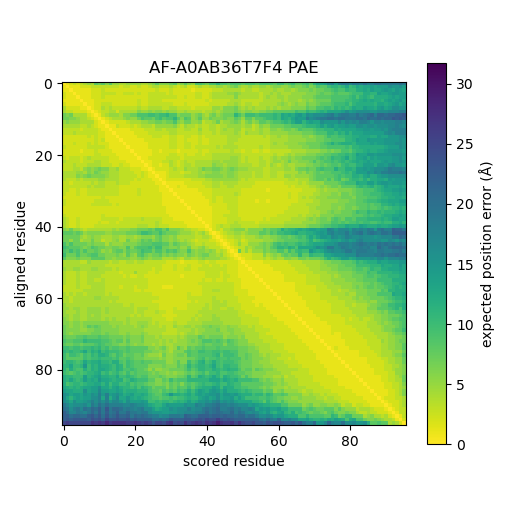 95 THR A C 1
ATOM 754 O O . THR A 1 95 ? 20.242 -7.077 -48.523 1.00 77.00 95 THR A O 1
ATOM 757 N N . LEU A 1 96 ? 19.722 -4.877 -48.393 1.00 64.12 96 LEU A N 1
ATOM 758 C CA . LEU A 1 96 ? 18.927 -4.718 -49.613 1.00 64.12 96 LEU A CA 1
ATOM 759 C C . LEU A 1 96 ? 19.741 -3.989 -50.691 1.00 64.12 96 LEU A C 1
ATOM 761 O O . LEU A 1 96 ? 19.616 -4.382 -51.871 1.00 64.12 96 LEU A O 1
#

Foldseek 3Di:
DALVVLLPDDADDPVSVVVHCVVCDLLRDALVSLVSVCVRHPVVLVVDPVSVVSSVSRHVSVVVVVVVVVVVVVVVVVVVVVVVVVVVVVVVVVVD

Mean predicted aligned error: 6.36 Å

Radius of gyration: 23.06 Å; Cα contacts (8 Å, |Δi|>4): 45; chains: 1; bounding box: 41×19×73 Å

pLDDT: mean 89.73, std 5.91, range [64.12, 97.31]

Sequence (96 aa):
MTLEELLSYDGYDYNKIHNFVVTKGLQNVTPDDLDKIVEKYGKDVLGIVDFFNLYSIVSTNYANKTMKKWTICTGIMTIIVTIATVINLILFASTL

Organism: NCBI:txid155322

Secondary structure (DSSP, 8-state):
--HHHHHTSSS--HHHHHHHHHHH-TTT--HHHHHHHHHHHTHHHHT-HHHHHHHHHHHHHHHHHHHHHHHHHHHHHHHHHHHHHHHHHHHHHHT-

Solvent-accessible surface area (backbone atoms only — not comparable to full-atom values): 5464 Å² total; per-residue (Å²): 95,52,70,67,65,57,69,69,51,89,74,85,55,70,69,57,54,51,42,27,44,64,61,60,30,66,90,66,50,46,54,69,60,52,50,52,50,38,69,74,44,42,66,72,51,68,74,32,70,69,50,51,52,49,50,52,51,25,41,50,52,52,49,52,57,50,48,54,54,50,52,52,53,52,51,54,51,51,53,54,53,51,53,54,52,53,52,52,52,53,53,54,62,74,75,110